Protein AF-A0A7S2LX84-F1 (afdb_monomer_lite)

pLDDT: mean 87.15, std 11.4, range [48.31, 97.56]

Foldseek 3Di:
DDEEELLPQDLPHPLVAQEDAADCRYHLHAQPEDLDLVVVVVSVVSVVVVCVSPVNYDDPNRKYFHDCNRPQDDAFPDPVPQQRGWQGMKDWDDQQPWIWIWGATPVRQTADTDTPDDQDDPPDPRNVSNVVRVVVVVVSHLNYPDRTTDGPVVSVVSVVVVVVVVVPDDDD

Secondary structure (DSSP, 8-state):
---EEGGG--TTTTTT--B----TTEET-TT-EES-GGGHHHHHHHHHHHHHH-TT-B-TT-EEEE-TT-TT----S-SSSGGGS---EEEEEEETTEEEEEEE-TT--BBPPEESSPPPPTTSTTHHHHHHHHHHHHHH-SBTT-SSPPPHHHHHHHHHHHHTTTTT----

Sequence (172 aa):
AVIGDVRDVGERDFVTLETLTLPSGVYGGCHYEFERISDAPDVISALYSLKKQRPSLLMKYWRAKLSEDSPDWYEGMDIYDQRSSAPIFIAFVQAGSRIGYRWETERGAPCEAIWLDPEPGQESSDYEQYIEELRTIEQQTFYRGFLQPPTEDEYYLVWETVDGCEDDYYPD

Organism: NCBI:txid267567

Radius of gyration: 18.12 Å; chains: 1; bounding box: 63×46×38 Å

Structure (mmCIF, N/CA/C/O backbone):
data_AF-A0A7S2LX84-F1
#
_entry.id   AF-A0A7S2LX84-F1
#
loop_
_atom_site.group_PDB
_atom_site.id
_atom_site.type_symbol
_atom_site.label_atom_id
_atom_site.label_alt_id
_atom_site.label_comp_id
_atom_site.label_asym_id
_atom_site.label_entity_id
_atom_site.label_seq_id
_atom_site.pdbx_PDB_ins_code
_atom_site.Cartn_x
_atom_site.Cartn_y
_atom_site.Cartn_z
_atom_site.occupancy
_atom_site.B_iso_or_equiv
_atom_site.auth_seq_id
_atom_site.auth_comp_id
_atom_site.auth_asym_id
_atom_site.auth_atom_id
_atom_site.pdbx_PDB_model_num
ATOM 1 N N . ALA A 1 1 ? -3.889 -27.557 -1.504 1.00 70.38 1 ALA A N 1
ATOM 2 C CA . ALA A 1 1 ? -3.636 -26.104 -1.500 1.00 70.38 1 ALA A CA 1
ATOM 3 C C . ALA A 1 1 ? -4.879 -25.407 -0.965 1.00 70.38 1 ALA A C 1
ATOM 5 O O . ALA A 1 1 ? -5.969 -25.905 -1.223 1.00 70.38 1 ALA A O 1
ATOM 6 N N . VAL A 1 2 ? -4.722 -24.331 -0.193 1.00 75.56 2 VAL A N 1
ATOM 7 C CA . VAL A 1 2 ? -5.848 -23.465 0.192 1.00 75.56 2 VAL A CA 1
ATOM 8 C C . VAL A 1 2 ? -6.060 -22.479 -0.952 1.00 75.56 2 VAL A C 1
ATOM 10 O O . VAL A 1 2 ? -5.098 -21.840 -1.369 1.00 75.56 2 VAL A O 1
ATOM 13 N N . ILE A 1 3 ? -7.285 -22.414 -1.467 1.00 84.81 3 ILE A N 1
ATOM 14 C CA . ILE A 1 3 ? -7.705 -21.543 -2.571 1.00 84.81 3 ILE A CA 1
ATOM 15 C C . ILE A 1 3 ? -8.957 -20.773 -2.147 1.00 84.81 3 ILE A C 1
ATOM 17 O O . ILE A 1 3 ? -9.695 -21.242 -1.278 1.00 84.81 3 ILE A O 1
ATOM 21 N N . GLY A 1 4 ? -9.198 -19.614 -2.750 1.00 87.62 4 GLY A N 1
ATOM 22 C CA . GLY A 1 4 ? -10.369 -18.780 -2.476 1.00 87.62 4 GLY A CA 1
ATOM 23 C C . GLY A 1 4 ? -10.163 -17.346 -2.949 1.00 87.62 4 GLY A C 1
ATOM 24 O O . GLY A 1 4 ? -9.111 -17.035 -3.505 1.00 87.62 4 GLY A O 1
ATOM 25 N N . ASP A 1 5 ? -11.143 -16.485 -2.694 1.00 90.69 5 ASP A N 1
ATOM 26 C CA . ASP A 1 5 ? -11.105 -15.064 -3.034 1.00 90.69 5 ASP A CA 1
ATOM 27 C C . ASP A 1 5 ? -11.516 -14.220 -1.827 1.00 90.69 5 ASP A C 1
ATOM 29 O O . ASP A 1 5 ? -12.545 -14.466 -1.198 1.00 90.69 5 ASP A O 1
ATOM 33 N N . VAL A 1 6 ? -10.696 -13.230 -1.470 1.00 88.75 6 VAL A N 1
ATOM 34 C CA . VAL A 1 6 ? -10.988 -12.348 -0.337 1.00 88.75 6 VAL A CA 1
ATOM 35 C C . VAL A 1 6 ? -12.231 -11.481 -0.559 1.00 88.75 6 VAL A C 1
ATOM 37 O O . VAL A 1 6 ? -12.864 -11.058 0.407 1.00 88.75 6 VAL A O 1
ATOM 40 N N . ARG A 1 7 ? -12.615 -11.253 -1.819 1.00 88.25 7 ARG A N 1
ATOM 41 C CA . ARG A 1 7 ? -13.826 -10.517 -2.204 1.00 88.25 7 ARG A CA 1
ATOM 42 C C . ARG A 1 7 ? -15.108 -11.277 -1.868 1.00 88.25 7 ARG A C 1
ATOM 44 O O . ARG A 1 7 ? -16.149 -10.648 -1.710 1.00 88.25 7 ARG A O 1
ATOM 51 N N . ASP A 1 8 ? -15.023 -12.597 -1.707 1.00 90.31 8 ASP A N 1
ATOM 52 C CA . ASP A 1 8 ? -16.166 -13.444 -1.355 1.00 90.31 8 ASP A CA 1
ATOM 53 C C . ASP A 1 8 ? -16.467 -13.443 0.153 1.00 90.31 8 ASP A C 1
ATOM 55 O O . ASP A 1 8 ? -17.482 -13.994 0.581 1.00 90.31 8 ASP A O 1
ATOM 59 N N . VAL A 1 9 ? -15.604 -12.839 0.980 1.00 85.62 9 VAL A N 1
ATOM 60 C CA . VAL A 1 9 ? -15.823 -12.762 2.429 1.00 85.62 9 VAL A CA 1
ATOM 61 C C . VAL A 1 9 ? -16.893 -11.714 2.728 1.00 85.62 9 VAL A C 1
ATOM 63 O O . VAL A 1 9 ? -16.673 -10.507 2.605 1.00 85.62 9 VAL A O 1
ATOM 66 N N . GLY A 1 10 ? -18.061 -12.180 3.161 1.00 83.44 10 GLY A N 1
ATOM 67 C CA . GLY A 1 10 ? -19.193 -11.336 3.495 1.00 83.44 10 GLY A CA 1
ATOM 68 C C . GLY A 1 10 ? -19.071 -10.648 4.855 1.00 83.44 10 GLY A C 1
ATOM 69 O O . GLY A 1 10 ? -18.268 -10.989 5.725 1.00 83.44 10 GLY A O 1
ATOM 70 N N . GLU A 1 11 ? -19.965 -9.687 5.085 1.00 81.81 11 GLU A N 1
ATOM 71 C CA . GLU A 1 11 ? -20.037 -8.917 6.335 1.00 81.81 11 GLU A CA 1
ATOM 72 C C . GLU A 1 11 ? -20.283 -9.799 7.573 1.00 81.81 11 GLU A C 1
ATOM 74 O O . GLU A 1 11 ? -19.798 -9.510 8.665 1.00 81.81 11 GLU A O 1
ATOM 79 N N . ARG A 1 12 ? -21.025 -10.900 7.405 1.00 85.62 12 ARG A N 1
ATOM 80 C CA . ARG A 1 12 ? -21.386 -11.821 8.495 1.00 85.62 12 ARG A CA 1
ATOM 81 C C . ARG A 1 12 ? -20.422 -12.990 8.657 1.00 85.62 12 ARG A C 1
ATOM 83 O O . ARG A 1 12 ? -20.578 -13.771 9.596 1.00 85.62 12 ARG A O 1
ATOM 90 N N . ASP A 1 13 ? -19.441 -13.111 7.775 1.00 84.88 13 ASP A N 1
ATOM 91 C CA . ASP A 1 13 ? -18.464 -14.185 7.852 1.00 84.88 13 ASP A CA 1
ATOM 92 C C . ASP A 1 13 ? -17.386 -13.824 8.871 1.00 84.88 13 ASP A C 1
ATOM 94 O O . ASP A 1 13 ? -16.953 -12.678 8.961 1.00 84.88 13 ASP A O 1
ATOM 98 N N . PHE A 1 14 ? -16.956 -14.792 9.681 1.00 84.75 14 PHE A N 1
ATOM 99 C CA . PHE A 1 14 ? -15.843 -14.620 10.625 1.00 84.75 14 PHE A CA 1
ATOM 100 C C . PHE A 1 14 ? -15.947 -13.340 11.494 1.00 84.75 14 PHE A C 1
ATOM 102 O O . PHE A 1 14 ? -15.006 -12.555 11.604 1.00 84.75 14 PHE A O 1
ATOM 109 N N . VAL A 1 15 ? -17.106 -13.090 12.114 1.00 81.81 15 VAL A N 1
ATOM 110 C CA . VAL A 1 15 ? -17.363 -11.865 12.908 1.00 81.81 15 VAL A CA 1
ATOM 111 C C . VAL A 1 15 ? -16.414 -11.668 14.097 1.00 81.81 15 VAL A C 1
ATOM 113 O O . VAL A 1 15 ? -16.196 -10.540 14.522 1.00 81.81 15 VAL A O 1
ATOM 116 N N . THR A 1 16 ? -15.824 -12.744 14.620 1.00 86.62 16 THR A N 1
ATOM 117 C CA . THR A 1 16 ? -14.844 -12.706 15.721 1.00 86.62 16 THR A CA 1
ATOM 118 C C . THR A 1 16 ? -13.396 -12.787 15.230 1.00 86.62 16 THR A C 1
ATOM 120 O O . THR A 1 16 ? -12.511 -13.158 15.996 1.00 86.62 16 THR A O 1
ATOM 123 N N . LEU A 1 17 ? -13.142 -12.545 13.941 1.00 88.06 17 LEU A N 1
ATOM 124 C CA . LEU A 1 17 ? -11.800 -12.635 13.375 1.00 88.06 17 LEU A CA 1
ATOM 125 C C . LEU A 1 17 ? -10.928 -11.481 13.875 1.00 88.06 17 LEU A C 1
ATOM 127 O O . LEU A 1 17 ? -11.187 -10.319 13.573 1.00 88.06 17 LEU A O 1
ATOM 131 N N . GLU A 1 18 ? -9.868 -11.817 14.603 1.00 88.81 18 GLU A N 1
ATOM 132 C CA . GLU A 1 18 ? -8.908 -10.843 15.142 1.00 88.81 18 GLU A CA 1
ATOM 133 C C . GLU A 1 18 ? -7.623 -10.760 14.315 1.00 88.81 18 GLU A C 1
ATOM 135 O O . GLU A 1 18 ? -6.909 -9.764 14.351 1.00 88.81 18 GLU A O 1
ATOM 140 N N . THR A 1 19 ? -7.282 -11.810 13.572 1.00 88.19 19 THR A N 1
ATOM 141 C CA . THR A 1 19 ? -6.067 -11.862 12.752 1.00 88.19 19 THR A CA 1
ATOM 142 C C . THR A 1 19 ? -6.362 -12.581 11.450 1.00 88.19 19 THR A C 1
ATOM 144 O O . THR A 1 19 ? -6.987 -13.640 11.456 1.00 88.19 19 THR A O 1
ATOM 147 N N . LEU A 1 20 ? -5.886 -12.017 10.340 1.00 86.56 20 LEU A N 1
ATOM 148 C CA . LEU A 1 20 ? -6.019 -12.611 9.016 1.00 86.56 20 LEU A CA 1
ATOM 149 C C . LEU A 1 20 ? -4.647 -12.737 8.357 1.00 86.56 20 LEU A C 1
ATOM 151 O O . LEU A 1 20 ? -3.951 -11.747 8.133 1.00 86.56 20 LEU A O 1
ATOM 155 N N . THR A 1 21 ? -4.279 -13.972 8.029 1.00 86.62 21 THR A N 1
ATOM 156 C CA . THR A 1 21 ? -3.094 -14.301 7.235 1.00 86.62 21 THR A CA 1
ATOM 157 C C . THR A 1 21 ? -3.526 -15.265 6.145 1.00 86.62 21 THR A C 1
ATOM 159 O O . THR A 1 21 ? -3.813 -16.431 6.406 1.00 86.62 21 THR A O 1
ATOM 162 N N . LEU A 1 22 ? -3.626 -14.750 4.926 1.00 85.00 22 LEU A N 1
ATOM 163 C CA . LEU A 1 22 ? -4.028 -15.517 3.755 1.00 85.00 22 LEU A CA 1
ATOM 164 C C . LEU A 1 22 ? -2.773 -15.941 2.979 1.00 85.00 22 LEU A C 1
ATOM 166 O O . LEU A 1 22 ? -1.893 -15.102 2.787 1.00 85.00 22 LEU A O 1
ATOM 170 N N . PRO A 1 23 ? -2.655 -17.208 2.546 1.00 85.25 23 PRO A N 1
ATOM 171 C CA . PRO A 1 23 ? -1.543 -17.644 1.705 1.00 85.25 23 PRO A CA 1
ATOM 172 C C . PRO A 1 23 ? -1.677 -17.087 0.278 1.00 85.25 23 PRO A C 1
ATOM 174 O O . PRO A 1 23 ? -2.776 -16.727 -0.139 1.00 85.25 23 PRO A O 1
ATOM 177 N N . SER A 1 24 ? -0.590 -17.101 -0.497 1.00 83.69 24 SER A N 1
ATOM 178 C CA . SER A 1 24 ? -0.553 -16.586 -1.879 1.00 83.69 24 SER A CA 1
ATOM 179 C C . SER A 1 24 ? -1.505 -17.296 -2.849 1.00 83.69 24 SER A C 1
ATOM 181 O O . SER A 1 24 ? -1.908 -16.717 -3.849 1.00 83.69 24 SER A O 1
ATOM 183 N N . GLY A 1 25 ? -1.917 -18.533 -2.542 1.00 82.31 25 GLY A N 1
ATOM 184 C CA . GLY A 1 25 ? -2.915 -19.278 -3.324 1.00 82.31 25 GLY A CA 1
ATOM 185 C C . GLY A 1 25 ? -4.357 -18.767 -3.190 1.00 82.31 25 GLY A C 1
ATOM 186 O O . GLY A 1 25 ? -5.245 -19.278 -3.870 1.00 82.31 25 GLY A O 1
ATOM 187 N N . VAL A 1 26 ? -4.607 -17.796 -2.307 1.00 87.38 26 VAL A N 1
ATOM 188 C CA . VAL A 1 26 ? -5.892 -17.099 -2.173 1.00 87.38 26 VAL A CA 1
ATOM 189 C C . VAL A 1 26 ? -5.802 -15.773 -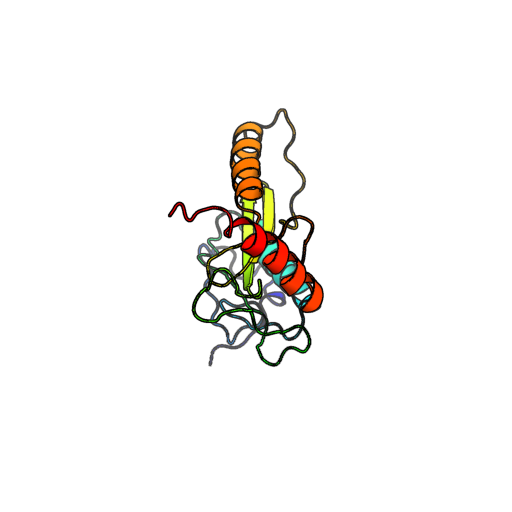2.924 1.00 87.38 26 VAL A C 1
ATOM 191 O O . VAL A 1 26 ? -4.851 -15.019 -2.725 1.00 87.38 26 VAL A O 1
ATOM 194 N N . TYR A 1 27 ? -6.799 -15.464 -3.752 1.00 87.38 27 TYR A N 1
ATOM 195 C CA . TYR A 1 27 ? -6.893 -14.182 -4.444 1.00 87.38 27 TYR A CA 1
ATOM 196 C C . TYR A 1 27 ? -7.004 -13.044 -3.418 1.00 87.38 27 TYR A C 1
ATOM 198 O O . TYR A 1 27 ? -7.911 -13.033 -2.580 1.00 87.38 27 TYR A O 1
ATOM 206 N N . GLY A 1 28 ? -6.030 -12.129 -3.442 1.00 85.31 28 GLY A N 1
ATOM 207 C CA . GLY A 1 28 ? -5.850 -11.080 -2.430 1.00 85.31 28 GLY A CA 1
ATOM 208 C C . GLY A 1 28 ? -5.129 -11.515 -1.148 1.00 85.31 28 GLY A C 1
ATOM 209 O O . GLY A 1 28 ? -5.104 -10.774 -0.162 1.00 85.31 28 GLY A O 1
ATOM 210 N N . GLY A 1 29 ? -4.535 -12.708 -1.139 1.00 87.81 29 GLY A N 1
ATOM 211 C CA . GLY A 1 29 ? -3.700 -13.194 -0.051 1.00 87.81 29 GLY A CA 1
ATOM 212 C C . GLY A 1 29 ? -2.352 -12.481 0.076 1.00 87.81 29 GLY A C 1
ATOM 213 O O . GLY A 1 29 ? -1.991 -11.619 -0.723 1.00 87.81 29 GLY A O 1
ATOM 214 N N . CYS A 1 30 ? -1.589 -12.837 1.109 1.00 86.31 30 CYS A N 1
ATOM 215 C CA . CYS A 1 30 ? -0.221 -12.356 1.260 1.00 86.31 30 CYS A CA 1
ATOM 216 C C . CYS A 1 30 ? 0.661 -12.968 0.165 1.00 86.31 30 CYS A C 1
ATOM 218 O O . CYS A 1 30 ? 0.586 -14.170 -0.094 1.00 86.31 30 CYS A O 1
ATOM 220 N N . HIS A 1 31 ? 1.485 -12.135 -0.464 1.00 86.31 31 HIS A N 1
ATOM 221 C CA . HIS A 1 31 ? 2.256 -12.439 -1.666 1.00 86.31 31 HIS A CA 1
ATOM 222 C C . HIS A 1 31 ? 1.396 -12.893 -2.851 1.00 86.31 31 HIS A C 1
ATOM 224 O O . HIS A 1 31 ? 1.876 -13.637 -3.701 1.00 86.31 31 HIS A O 1
ATOM 230 N N . TYR A 1 32 ? 0.129 -12.466 -2.905 1.00 89.38 32 TYR A N 1
ATOM 231 C CA . TYR A 1 32 ? -0.660 -12.585 -4.125 1.00 89.38 32 TYR A CA 1
ATOM 232 C C . TYR A 1 32 ? 0.031 -11.821 -5.263 1.00 89.38 32 TYR A C 1
ATOM 234 O O . TYR A 1 32 ? 0.592 -10.745 -5.033 1.00 89.38 32 TYR A O 1
ATOM 242 N N . GLU A 1 33 ? -0.001 -12.397 -6.462 1.00 93.19 33 GLU A N 1
ATOM 243 C CA . GLU A 1 33 ? 0.634 -11.848 -7.657 1.00 93.19 33 GLU A CA 1
ATOM 244 C C . GLU A 1 33 ? -0.438 -11.247 -8.572 1.00 93.19 33 GLU A C 1
ATOM 246 O O . GLU A 1 33 ? -1.361 -11.936 -9.007 1.00 93.19 33 GLU A O 1
ATOM 251 N N . PHE A 1 34 ? -0.356 -9.942 -8.820 1.00 92.12 34 PHE A N 1
ATOM 252 C CA . PHE A 1 34 ? -1.246 -9.246 -9.743 1.00 92.12 34 PHE A CA 1
ATOM 253 C C . PHE A 1 34 ? -0.764 -9.411 -11.179 1.00 92.12 34 PHE A C 1
ATOM 255 O O . PHE A 1 34 ? 0.407 -9.189 -11.469 1.00 92.12 34 PHE A O 1
ATOM 262 N N . GLU A 1 35 ? -1.681 -9.716 -12.091 1.00 94.38 35 GLU A N 1
ATOM 263 C CA . GLU A 1 35 ? -1.386 -9.746 -13.527 1.00 94.38 35 GLU A CA 1
ATOM 264 C C . GLU A 1 35 ? -1.271 -8.335 -14.109 1.00 94.38 35 GLU A C 1
ATOM 266 O O . GLU A 1 35 ? -0.571 -8.127 -15.098 1.00 94.38 35 GLU A O 1
ATOM 271 N N . ARG A 1 36 ? -1.957 -7.355 -13.509 1.00 95.19 36 ARG A N 1
ATOM 272 C CA . ARG A 1 36 ? -1.922 -5.942 -13.899 1.00 95.19 36 ARG A CA 1
ATOM 273 C C . ARG A 1 36 ? -1.924 -5.023 -12.688 1.00 95.19 36 ARG A C 1
ATOM 275 O O . ARG A 1 36 ? -2.585 -5.303 -11.687 1.00 95.19 36 ARG A O 1
ATOM 282 N N . ILE A 1 37 ? -1.307 -3.854 -12.828 1.00 93.94 37 ILE A N 1
ATOM 283 C CA . ILE A 1 37 ? -1.401 -2.762 -11.842 1.00 93.94 37 ILE A CA 1
ATOM 284 C C . ILE A 1 37 ? -2.870 -2.358 -11.628 1.00 93.94 37 ILE A C 1
ATOM 286 O O . ILE A 1 37 ? -3.288 -2.080 -10.502 1.00 93.94 37 ILE A O 1
ATOM 290 N N . SER A 1 38 ? -3.678 -2.389 -12.694 1.00 94.31 38 SER A N 1
ATOM 291 C CA . SER A 1 38 ? -5.102 -2.030 -12.662 1.00 94.31 38 SER A CA 1
ATOM 292 C C . SER A 1 38 ? -5.979 -2.965 -11.829 1.00 94.31 38 SER A C 1
ATOM 294 O O . SER A 1 38 ? -7.097 -2.582 -11.495 1.00 94.31 38 SER A O 1
ATOM 296 N N . ASP A 1 39 ? -5.501 -4.163 -11.488 1.00 92.69 39 ASP A N 1
ATOM 297 C CA . ASP A 1 39 ? -6.274 -5.145 -10.715 1.00 92.69 39 ASP A CA 1
ATOM 298 C C . ASP A 1 39 ? -6.162 -4.905 -9.200 1.00 92.69 39 ASP A C 1
ATOM 300 O O . ASP A 1 39 ? -6.971 -5.395 -8.407 1.00 92.69 39 ASP A O 1
ATOM 304 N N . ALA A 1 40 ? -5.156 -4.137 -8.774 1.00 92.88 40 ALA A N 1
ATOM 305 C CA . ALA A 1 40 ? -4.867 -3.899 -7.368 1.00 92.88 40 ALA A CA 1
ATOM 306 C C . ALA A 1 40 ? -5.984 -3.163 -6.593 1.00 92.88 40 ALA A C 1
ATOM 308 O O . ALA A 1 40 ? -6.283 -3.583 -5.468 1.00 92.88 40 ALA A O 1
ATOM 309 N N . PRO A 1 41 ? -6.642 -2.115 -7.140 1.00 93.69 41 PRO A N 1
ATOM 310 C CA . PRO A 1 41 ? -7.681 -1.374 -6.424 1.00 93.69 41 PRO A CA 1
ATOM 311 C C . PRO A 1 41 ? -8.846 -2.239 -5.933 1.00 93.69 41 PRO A C 1
ATOM 313 O O . PRO A 1 41 ? -9.349 -2.004 -4.834 1.00 93.69 41 PRO A O 1
ATOM 316 N N . ASP A 1 42 ? -9.250 -3.257 -6.695 1.00 91.88 42 ASP A N 1
ATOM 317 C CA . ASP A 1 42 ? -10.364 -4.143 -6.338 1.00 91.88 42 ASP A CA 1
ATOM 318 C C . ASP A 1 42 ? -10.019 -5.027 -5.132 1.00 91.88 42 ASP A C 1
ATOM 320 O O . ASP A 1 42 ? -10.797 -5.137 -4.179 1.00 91.88 42 ASP A O 1
ATOM 324 N N . VAL A 1 43 ? -8.820 -5.619 -5.136 1.00 92.44 43 VAL A N 1
ATOM 325 C CA . VAL A 1 43 ? -8.316 -6.435 -4.021 1.00 92.44 43 VAL A CA 1
ATOM 326 C C . VAL A 1 43 ? -8.143 -5.590 -2.765 1.00 92.44 43 VAL A C 1
ATOM 328 O O . VAL A 1 43 ? -8.604 -5.975 -1.687 1.00 92.44 43 VAL A O 1
ATOM 331 N N . ILE A 1 44 ? -7.516 -4.419 -2.896 1.00 93.75 44 ILE A N 1
ATOM 332 C CA . ILE A 1 44 ? -7.320 -3.500 -1.775 1.00 93.75 44 ILE A CA 1
ATOM 333 C C . ILE A 1 44 ? -8.660 -3.070 -1.191 1.00 93.75 44 ILE A C 1
ATOM 335 O O . ILE A 1 44 ? -8.820 -3.073 0.028 1.00 93.75 44 ILE A O 1
ATOM 339 N N . SER A 1 45 ? -9.631 -2.743 -2.041 1.00 92.44 45 SER A N 1
ATOM 340 C CA . SER A 1 45 ? -10.958 -2.303 -1.611 1.00 92.44 45 SER A CA 1
ATOM 341 C C . SER A 1 45 ? -11.694 -3.388 -0.820 1.00 92.44 45 SER A C 1
ATOM 343 O O . SER A 1 45 ? -12.337 -3.084 0.190 1.00 92.44 45 SER A O 1
ATOM 345 N N . ALA A 1 46 ? -11.560 -4.659 -1.209 1.00 92.00 46 ALA A N 1
ATOM 346 C CA . ALA A 1 46 ? -12.123 -5.783 -0.461 1.00 92.00 46 ALA A CA 1
ATOM 347 C C . ALA A 1 46 ? -11.445 -5.979 0.904 1.00 92.00 46 ALA A C 1
ATOM 349 O O . ALA A 1 46 ? -12.119 -6.046 1.933 1.00 92.00 46 ALA A O 1
ATOM 350 N N . LEU A 1 47 ? -10.110 -5.985 0.941 1.00 91.69 47 LEU A N 1
ATOM 351 C CA . LEU A 1 47 ? -9.334 -6.101 2.182 1.00 91.69 47 LEU A CA 1
ATOM 352 C C . LEU A 1 47 ? -9.607 -4.932 3.139 1.00 91.69 47 LEU A C 1
ATOM 354 O O . LEU A 1 47 ? -9.795 -5.124 4.341 1.00 91.69 47 LEU A O 1
ATOM 358 N N . TYR A 1 48 ? -9.683 -3.719 2.599 1.00 92.38 48 TYR A N 1
ATOM 359 C CA . TYR A 1 48 ? -10.038 -2.520 3.342 1.00 92.38 48 TYR A CA 1
ATOM 360 C C . TYR A 1 48 ? -11.455 -2.603 3.910 1.00 92.38 48 TYR A C 1
ATOM 362 O O . TYR A 1 48 ? -11.656 -2.294 5.083 1.00 92.38 48 TYR A O 1
ATOM 370 N N . SER A 1 49 ? -12.424 -3.085 3.128 1.00 91.06 49 SER A N 1
ATOM 371 C CA . SER A 1 49 ? -13.796 -3.299 3.602 1.00 91.06 49 SER A CA 1
ATOM 372 C C . SER A 1 49 ? -13.835 -4.280 4.775 1.00 91.06 49 SER A C 1
ATOM 374 O O . SER A 1 49 ? -14.501 -4.014 5.778 1.00 91.06 49 SER A O 1
ATOM 376 N N . LEU A 1 50 ? -13.056 -5.365 4.713 1.00 89.44 50 LEU A N 1
ATOM 377 C CA . LEU A 1 50 ? -12.923 -6.311 5.825 1.00 89.44 50 LEU A CA 1
ATOM 378 C C . LEU A 1 50 ? -12.337 -5.655 7.076 1.00 89.44 50 LEU A C 1
ATOM 380 O O . LEU A 1 50 ? -12.859 -5.868 8.175 1.00 89.44 50 LEU A O 1
ATOM 384 N N . LYS A 1 51 ? -11.297 -4.830 6.909 1.00 88.56 51 LYS A N 1
ATOM 385 C CA . LYS A 1 51 ? -10.675 -4.071 8.001 1.00 88.56 51 LYS A CA 1
ATOM 386 C C . LYS A 1 51 ? -11.622 -3.020 8.589 1.00 88.56 51 LYS A C 1
ATOM 388 O O . LYS A 1 51 ? -11.664 -2.854 9.802 1.00 88.56 51 LYS A O 1
ATOM 393 N N . LYS A 1 52 ? -12.429 -2.343 7.768 1.00 88.12 52 LYS A N 1
ATOM 394 C CA . LYS A 1 52 ? -13.431 -1.370 8.238 1.00 88.12 52 LYS A CA 1
ATOM 395 C C . LYS A 1 52 ? -14.564 -2.020 9.016 1.00 88.12 52 LYS A C 1
ATOM 397 O O . LYS A 1 52 ? -14.965 -1.493 10.048 1.00 88.12 52 LYS A O 1
ATOM 402 N N . GLN A 1 53 ? -15.048 -3.171 8.555 1.00 87.56 53 GLN A N 1
ATOM 403 C CA . GLN A 1 53 ? -16.058 -3.949 9.275 1.00 87.56 53 GLN A CA 1
ATOM 404 C C . GLN A 1 53 ? -15.537 -4.465 10.624 1.00 87.56 53 GLN A C 1
ATOM 406 O O . GLN A 1 53 ? -16.316 -4.655 11.555 1.00 87.56 53 GLN A O 1
ATOM 411 N N . ARG A 1 54 ? -14.225 -4.703 10.735 1.00 87.62 54 ARG A N 1
ATOM 412 C CA . ARG A 1 54 ? -13.579 -5.273 11.924 1.00 87.62 54 ARG A CA 1
ATOM 413 C C . ARG A 1 54 ? -12.352 -4.434 12.295 1.00 87.62 54 ARG A C 1
ATOM 415 O O . ARG A 1 54 ? -11.235 -4.840 11.990 1.00 87.62 54 ARG A O 1
ATOM 422 N N . PRO A 1 55 ? -12.517 -3.287 12.978 1.00 84.44 55 PRO A N 1
ATOM 423 C CA . PRO A 1 55 ? -11.398 -2.388 13.278 1.00 84.44 55 PRO A CA 1
ATOM 424 C C . PRO A 1 55 ? -10.265 -3.029 14.096 1.00 84.44 55 PRO A C 1
ATOM 426 O O . PRO A 1 55 ? -9.123 -2.589 14.013 1.00 84.44 55 PRO A O 1
ATOM 429 N N . SER A 1 56 ? -10.565 -4.080 14.870 1.00 85.62 56 SER A N 1
ATOM 430 C CA . SER A 1 56 ? -9.577 -4.868 15.619 1.00 85.62 56 SER A CA 1
ATOM 431 C C . SER A 1 56 ? -8.837 -5.913 14.775 1.00 85.62 56 SER A C 1
ATOM 433 O O . SER A 1 56 ? -7.924 -6.557 15.288 1.00 85.62 56 SER A O 1
ATOM 435 N N . LEU A 1 57 ? -9.215 -6.106 13.506 1.00 88.00 57 LEU A N 1
ATOM 436 C CA . LEU A 1 57 ? -8.607 -7.088 12.617 1.00 88.00 57 LEU A CA 1
ATOM 437 C C . LEU A 1 57 ? -7.167 -6.697 12.283 1.00 88.00 57 LEU A C 1
ATOM 439 O O . LEU A 1 57 ? -6.894 -5.695 11.617 1.00 88.00 57 LEU A O 1
ATOM 443 N N . LEU A 1 58 ? -6.236 -7.553 12.686 1.00 85.94 58 LEU A N 1
ATOM 444 C CA . LEU A 1 58 ? -4.825 -7.415 12.374 1.00 85.94 58 LEU A CA 1
ATOM 445 C C . LEU A 1 58 ? -4.499 -8.141 11.067 1.00 85.94 58 LEU A C 1
ATOM 447 O O . LEU A 1 58 ? -4.446 -9.371 11.006 1.00 85.94 58 LEU A O 1
ATOM 451 N N . MET A 1 59 ? -4.219 -7.361 10.026 1.00 84.12 59 MET A N 1
ATOM 452 C CA . MET A 1 59 ? -3.708 -7.842 8.737 1.00 84.12 59 MET A CA 1
ATOM 453 C C . MET A 1 59 ? -2.189 -7.680 8.721 1.00 84.12 59 MET A C 1
ATOM 455 O O . MET A 1 59 ? -1.635 -6.803 8.057 1.00 84.12 59 MET A O 1
ATOM 459 N N . LYS A 1 60 ? -1.510 -8.461 9.566 1.00 78.81 60 LYS A N 1
ATOM 460 C CA . LYS A 1 60 ? -0.063 -8.325 9.760 1.00 78.81 60 LYS A CA 1
ATOM 461 C C . LYS A 1 60 ? 0.684 -8.682 8.481 1.00 78.81 60 LYS A C 1
ATOM 463 O O . LYS A 1 60 ? 0.475 -9.763 7.937 1.00 78.81 60 LYS A O 1
ATOM 468 N N . TYR A 1 61 ? 1.591 -7.793 8.077 1.00 81.75 61 TYR A N 1
ATOM 469 C CA . TYR A 1 61 ? 2.506 -7.996 6.950 1.00 81.75 61 TYR A CA 1
ATOM 470 C C . TYR A 1 61 ? 1.803 -8.299 5.625 1.00 81.75 61 TYR A C 1
ATOM 472 O O . TYR A 1 61 ? 2.401 -8.929 4.757 1.00 81.75 61 TYR A O 1
ATOM 480 N N . TRP A 1 62 ? 0.538 -7.887 5.467 1.00 90.44 62 TRP A N 1
ATOM 481 C CA . TRP A 1 62 ? -0.111 -8.035 4.174 1.00 90.44 62 TRP A CA 1
ATOM 482 C C . TRP A 1 62 ? 0.645 -7.192 3.150 1.00 90.44 62 TRP A C 1
ATOM 484 O O . TRP A 1 62 ? 0.796 -5.980 3.309 1.00 90.44 62 TRP A O 1
ATOM 494 N N . ARG A 1 63 ? 1.131 -7.878 2.124 1.00 91.12 63 ARG A N 1
ATOM 495 C CA . ARG A 1 63 ? 1.847 -7.323 0.990 1.00 91.12 63 ARG A CA 1
ATOM 496 C C . ARG A 1 63 ? 1.513 -8.197 -0.199 1.00 91.12 63 ARG A C 1
ATOM 498 O O . ARG A 1 63 ? 1.522 -9.419 -0.067 1.00 91.12 63 ARG A O 1
ATOM 505 N N . ALA A 1 64 ? 1.233 -7.599 -1.337 1.00 93.06 64 ALA A N 1
ATOM 506 C CA . ALA A 1 64 ? 1.087 -8.316 -2.596 1.00 93.06 64 ALA A CA 1
ATOM 507 C C . ALA A 1 64 ? 2.081 -7.733 -3.605 1.00 93.06 64 ALA A C 1
ATOM 509 O O . ALA A 1 64 ? 2.683 -6.692 -3.335 1.00 93.06 64 ALA A O 1
ATOM 510 N N . LYS A 1 65 ? 2.324 -8.425 -4.714 1.00 93.19 65 LYS A N 1
ATOM 511 C CA . LYS A 1 65 ? 3.288 -7.981 -5.725 1.00 93.19 65 LYS A CA 1
ATOM 512 C C . LYS A 1 65 ? 2.710 -8.090 -7.124 1.00 93.19 65 LYS A C 1
ATOM 514 O O . LYS A 1 65 ? 1.762 -8.832 -7.340 1.00 93.19 65 LYS A O 1
ATOM 519 N N . LEU A 1 66 ? 3.276 -7.359 -8.067 1.00 94.62 66 LEU A N 1
ATOM 520 C CA . LEU A 1 66 ? 3.045 -7.583 -9.484 1.00 94.62 66 LEU A CA 1
ATOM 521 C C . LEU A 1 66 ? 3.729 -8.895 -9.905 1.00 94.62 66 LEU A C 1
ATOM 523 O O . LEU A 1 66 ? 4.823 -9.205 -9.428 1.00 94.62 66 LEU A O 1
ATOM 527 N N . SER A 1 67 ? 3.063 -9.674 -10.752 1.00 93.50 67 SER A N 1
ATOM 528 C CA . SER A 1 67 ? 3.634 -10.867 -11.379 1.00 93.50 67 SER A CA 1
ATOM 529 C C . SER A 1 67 ? 4.817 -10.477 -12.266 1.00 93.50 67 SER A C 1
ATOM 531 O O . SER A 1 67 ? 4.769 -9.446 -12.932 1.00 93.50 67 SER A O 1
ATOM 533 N N . GLU A 1 68 ? 5.859 -11.306 -12.307 1.00 91.75 68 GLU A N 1
ATOM 534 C CA . GLU A 1 68 ? 6.972 -11.144 -13.261 1.00 91.75 68 GLU A CA 1
ATOM 535 C C . GLU A 1 68 ? 6.526 -11.409 -14.706 1.00 91.75 68 GLU A C 1
ATOM 537 O O . GLU A 1 68 ? 7.098 -10.864 -15.643 1.00 91.75 68 GLU A O 1
ATOM 542 N N . ASP A 1 69 ? 5.452 -12.183 -14.884 1.00 94.50 69 ASP A N 1
ATOM 543 C CA . ASP A 1 69 ? 4.813 -12.403 -16.185 1.00 94.50 69 ASP A CA 1
ATOM 544 C C . ASP A 1 69 ? 3.859 -11.254 -16.567 1.00 94.50 69 ASP A C 1
ATOM 546 O O . ASP A 1 69 ? 3.249 -11.272 -17.643 1.00 94.50 69 ASP A O 1
ATOM 550 N N . SER A 1 70 ? 3.704 -10.250 -15.693 1.00 94.50 70 SER A N 1
ATOM 551 C CA . SER A 1 70 ? 2.841 -9.114 -15.973 1.00 94.50 70 SER A CA 1
ATOM 552 C C . SER A 1 70 ? 3.412 -8.295 -17.133 1.00 94.50 70 SER A C 1
ATOM 554 O O . SER A 1 70 ? 4.577 -7.921 -17.134 1.00 94.50 70 SER A O 1
ATOM 556 N N . PRO A 1 71 ? 2.586 -7.899 -18.100 1.00 94.00 71 PRO A N 1
ATOM 557 C CA . PRO A 1 71 ? 2.970 -6.918 -19.118 1.00 94.00 71 PRO A CA 1
ATOM 558 C C . PRO A 1 71 ? 3.205 -5.502 -18.570 1.00 94.00 71 PRO A C 1
ATOM 560 O O . PRO A 1 71 ? 3.656 -4.648 -19.327 1.00 94.00 71 PRO A O 1
ATOM 563 N N . ASP A 1 72 ? 2.867 -5.240 -17.305 1.00 94.12 72 ASP A N 1
ATOM 564 C CA . ASP A 1 72 ? 3.203 -3.990 -16.623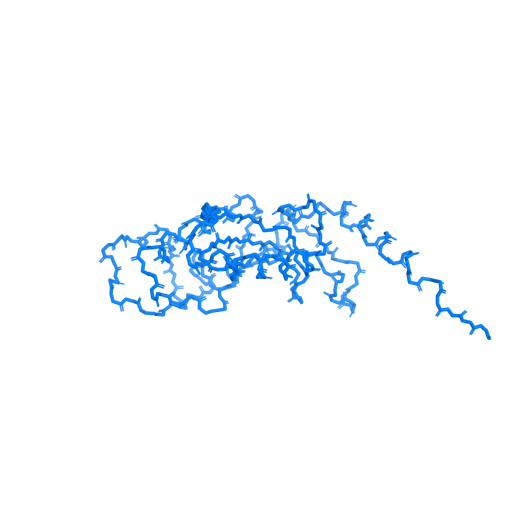 1.00 94.12 72 ASP A CA 1
ATOM 565 C C . ASP A 1 72 ? 4.533 -4.122 -15.837 1.00 94.12 72 ASP A C 1
ATOM 567 O O . ASP A 1 72 ? 4.978 -3.162 -15.208 1.00 94.12 72 ASP A O 1
ATOM 571 N N . TRP A 1 73 ? 5.151 -5.313 -15.833 1.00 92.81 73 TRP A N 1
ATOM 572 C CA . TRP A 1 73 ? 6.424 -5.586 -15.168 1.00 92.81 73 TRP A CA 1
ATOM 573 C C . TRP A 1 73 ? 7.606 -5.128 -16.021 1.00 92.81 73 TRP A C 1
ATOM 575 O O . TRP A 1 73 ? 7.598 -5.255 -17.245 1.00 92.81 73 TRP A O 1
ATOM 585 N N . TYR A 1 74 ? 8.642 -4.634 -15.352 1.00 90.44 74 TYR A N 1
ATOM 586 C CA . TYR A 1 74 ? 9.921 -4.276 -15.952 1.00 90.44 74 TYR A CA 1
ATOM 587 C C . TYR A 1 74 ? 11.050 -4.486 -14.937 1.00 90.44 74 TYR A C 1
ATOM 589 O O . TYR A 1 74 ? 10.836 -4.453 -13.718 1.00 90.44 74 TYR A O 1
ATOM 597 N N . GLU A 1 75 ? 12.256 -4.727 -15.447 1.00 83.31 75 GLU A N 1
ATOM 598 C CA . GLU A 1 75 ? 13.435 -4.984 -14.623 1.00 83.31 75 GLU A CA 1
ATOM 599 C C . GLU A 1 75 ? 14.036 -3.660 -14.116 1.00 83.31 75 GLU A C 1
ATOM 601 O O . GLU A 1 75 ? 14.141 -2.676 -14.846 1.00 83.31 75 GLU A O 1
ATOM 606 N N . GLY A 1 76 ? 14.418 -3.618 -12.835 1.00 78.00 76 GLY A N 1
ATOM 607 C CA . GLY A 1 76 ? 15.104 -2.460 -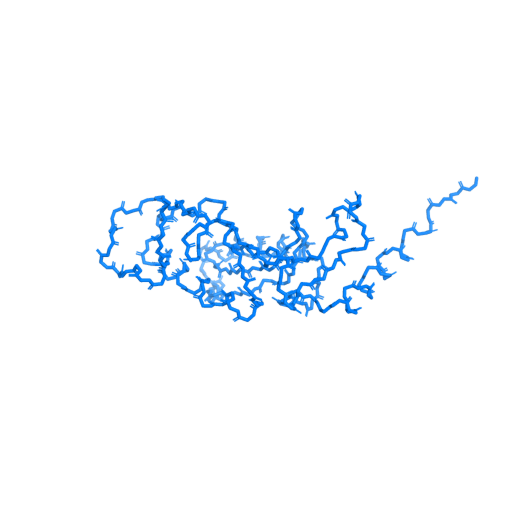12.248 1.00 78.00 76 GLY A CA 1
ATOM 608 C C . GLY A 1 76 ? 16.534 -2.285 -12.779 1.00 78.00 76 GLY A C 1
ATOM 609 O O . GLY A 1 76 ? 17.088 -3.181 -13.409 1.00 78.00 76 GLY A O 1
ATOM 610 N N . MET A 1 77 ? 17.156 -1.132 -12.502 1.00 68.44 77 MET A N 1
ATOM 611 C CA . MET A 1 77 ? 18.486 -0.792 -13.048 1.00 68.44 77 MET A CA 1
ATOM 612 C C . MET A 1 77 ? 19.631 -1.640 -12.497 1.00 68.44 77 MET A C 1
ATOM 614 O O . MET A 1 77 ? 20.605 -1.876 -13.208 1.00 68.44 77 MET A O 1
ATOM 618 N N . ASP A 1 78 ? 19.533 -2.085 -11.245 1.00 64.25 78 ASP A N 1
ATOM 619 C CA . ASP A 1 78 ? 20.575 -2.896 -10.630 1.00 64.25 78 ASP A CA 1
ATOM 620 C C . ASP A 1 78 ? 19.975 -3.867 -9.607 1.00 64.25 78 ASP A C 1
ATOM 622 O O . ASP A 1 78 ? 19.337 -3.475 -8.632 1.00 64.25 78 ASP A O 1
ATOM 626 N N . ILE A 1 79 ? 20.204 -5.165 -9.807 1.00 54.28 79 ILE A N 1
ATOM 627 C CA . ILE A 1 79 ? 19.833 -6.205 -8.839 1.00 54.28 79 ILE A CA 1
ATOM 628 C C . ILE A 1 79 ? 20.702 -6.153 -7.567 1.00 54.28 79 ILE A C 1
ATOM 630 O O . ILE A 1 79 ? 20.341 -6.747 -6.544 1.00 54.28 79 ILE A O 1
ATOM 634 N N . TYR A 1 80 ? 21.849 -5.465 -7.617 1.00 58.66 80 TYR A N 1
ATOM 635 C CA . TYR A 1 80 ? 22.762 -5.284 -6.491 1.00 58.66 80 TYR A CA 1
ATOM 636 C C . TYR A 1 80 ? 22.415 -4.046 -5.653 1.00 58.66 80 TYR A C 1
ATOM 638 O O . TYR A 1 80 ? 22.475 -4.141 -4.420 1.00 58.66 80 TYR A O 1
ATOM 646 N N . ASP A 1 81 ? 21.959 -2.945 -6.265 1.00 65.50 81 ASP A N 1
ATOM 647 C CA . ASP A 1 81 ? 21.276 -1.863 -5.550 1.00 65.50 81 ASP A CA 1
ATOM 648 C C . ASP A 1 81 ? 19.758 -2.069 -5.546 1.00 65.50 81 ASP A C 1
ATOM 650 O O . ASP A 1 81 ? 18.993 -1.523 -6.330 1.00 65.50 81 ASP A O 1
ATOM 654 N N . GLN A 1 82 ? 19.294 -2.834 -4.562 1.00 57.50 82 GLN A N 1
ATOM 655 C CA . GLN A 1 82 ? 17.871 -3.103 -4.342 1.00 57.50 82 GLN A CA 1
ATOM 656 C C . GLN A 1 82 ? 17.025 -1.842 -4.055 1.00 57.50 82 GLN A C 1
ATOM 658 O O . GLN A 1 82 ? 15.797 -1.958 -3.967 1.00 57.50 82 GLN A O 1
ATOM 663 N N . ARG A 1 83 ? 17.621 -0.648 -3.872 1.00 59.28 83 ARG A N 1
ATOM 664 C CA . ARG A 1 83 ? 16.856 0.611 -3.907 1.00 59.28 83 ARG A CA 1
ATOM 665 C C . ARG A 1 83 ? 16.377 0.909 -5.325 1.00 59.28 83 ARG A C 1
ATOM 667 O O . ARG A 1 83 ? 15.219 1.288 -5.468 1.00 59.28 83 ARG A O 1
ATOM 674 N N . SER A 1 84 ? 17.194 0.608 -6.329 1.00 67.62 84 SER A N 1
ATOM 675 C CA . SER A 1 84 ? 16.921 0.652 -7.769 1.00 67.62 84 SER A CA 1
ATOM 676 C C . SER A 1 84 ? 16.099 -0.547 -8.257 1.00 67.62 84 SER A C 1
ATOM 678 O O . SER A 1 84 ? 16.272 -1.032 -9.376 1.00 67.62 84 SER A O 1
ATOM 680 N N . SER A 1 85 ? 15.192 -1.053 -7.418 1.00 81.69 85 SER A N 1
ATOM 681 C CA . SER A 1 85 ? 14.148 -1.965 -7.879 1.00 81.69 85 SER A CA 1
ATOM 682 C C . SER A 1 85 ? 12.886 -1.176 -8.213 1.00 81.69 85 SER A C 1
ATOM 684 O O . SER A 1 85 ? 12.596 -0.142 -7.605 1.00 81.69 85 SER A O 1
ATOM 686 N N . ALA A 1 86 ? 12.126 -1.658 -9.194 1.00 88.31 86 ALA A N 1
ATOM 687 C CA . ALA A 1 86 ? 10.823 -1.101 -9.523 1.00 88.31 86 ALA A CA 1
ATOM 688 C C . ALA A 1 86 ? 9.851 -1.267 -8.333 1.00 88.31 86 ALA A C 1
ATOM 690 O O . ALA A 1 86 ? 9.915 -2.278 -7.619 1.00 88.31 86 ALA A O 1
ATOM 691 N N . PRO A 1 87 ? 8.945 -0.304 -8.076 1.00 92.56 87 PRO A N 1
ATOM 692 C CA . PRO A 1 87 ? 7.987 -0.393 -6.979 1.00 92.56 87 PRO A CA 1
ATOM 693 C C . PRO A 1 87 ? 6.839 -1.361 -7.305 1.00 92.56 87 PRO A C 1
ATOM 695 O O . PRO A 1 87 ? 5.701 -0.961 -7.505 1.00 92.56 87 PRO A O 1
ATOM 698 N N . ILE A 1 88 ? 7.141 -2.657 -7.362 1.00 93.12 88 ILE A N 1
ATOM 699 C CA . ILE A 1 88 ? 6.210 -3.717 -7.780 1.00 93.12 88 ILE A CA 1
ATOM 700 C C . ILE A 1 88 ? 5.390 -4.314 -6.634 1.00 93.12 88 ILE A C 1
ATOM 702 O O . ILE A 1 88 ? 4.543 -5.172 -6.873 1.00 93.12 88 ILE A O 1
ATOM 706 N N . PHE A 1 89 ? 5.634 -3.913 -5.386 1.00 93.62 89 PHE A N 1
ATOM 707 C CA . PHE A 1 89 ? 4.861 -4.376 -4.237 1.00 93.62 89 PHE A CA 1
ATOM 708 C C . PHE A 1 89 ? 3.788 -3.368 -3.869 1.00 93.62 89 PHE A C 1
ATOM 710 O O . PHE A 1 89 ? 3.989 -2.169 -3.996 1.00 93.62 89 PHE A O 1
ATOM 717 N N . ILE A 1 90 ? 2.676 -3.851 -3.334 1.00 95.12 90 ILE A N 1
ATOM 718 C CA . ILE A 1 90 ? 1.614 -3.025 -2.773 1.00 95.12 90 ILE A CA 1
ATOM 719 C C . ILE A 1 90 ? 1.425 -3.357 -1.297 1.00 95.12 90 ILE A C 1
ATOM 721 O O . ILE A 1 90 ? 1.418 -4.527 -0.896 1.00 95.12 90 ILE A O 1
ATOM 725 N N . ALA A 1 91 ? 1.270 -2.315 -0.487 1.00 93.75 91 ALA A N 1
ATOM 726 C CA . ALA A 1 91 ? 1.082 -2.425 0.952 1.00 93.75 91 ALA A CA 1
ATOM 727 C C . ALA A 1 91 ? 0.100 -1.366 1.468 1.00 93.75 91 ALA A C 1
ATOM 729 O O . ALA A 1 91 ? -0.064 -0.294 0.880 1.00 93.75 91 ALA A O 1
ATOM 730 N N . PHE A 1 92 ? -0.544 -1.662 2.599 1.00 93.75 92 PHE A N 1
ATOM 731 C CA . PHE A 1 92 ? -1.324 -0.666 3.332 1.00 93.75 92 PHE A CA 1
ATOM 732 C C . PHE A 1 92 ? -0.406 0.350 4.016 1.00 93.75 92 PHE A C 1
ATOM 734 O O . PHE A 1 92 ? 0.645 -0.000 4.549 1.00 93.75 92 PHE A O 1
ATOM 741 N N . VAL A 1 93 ? -0.860 1.598 4.072 1.00 94.44 93 VAL A N 1
ATOM 742 C CA . VAL A 1 93 ? -0.231 2.696 4.812 1.00 94.44 93 VAL A CA 1
ATOM 743 C C . VAL A 1 93 ? -1.278 3.366 5.702 1.00 94.44 93 VAL A C 1
ATOM 745 O O . VAL A 1 93 ? -2.474 3.334 5.405 1.00 94.44 93 VAL A O 1
ATOM 748 N N . GLN A 1 94 ? -0.855 3.929 6.829 1.00 94.31 94 GLN A N 1
ATOM 749 C CA . GLN A 1 94 ? -1.751 4.540 7.805 1.00 94.31 94 GLN A CA 1
ATOM 750 C C . GLN A 1 94 ? -1.113 5.802 8.386 1.00 94.31 94 GLN A C 1
ATOM 752 O O . GLN A 1 94 ? 0.067 5.775 8.720 1.00 94.31 94 GLN A O 1
ATOM 757 N N . ALA A 1 95 ? -1.905 6.869 8.498 1.00 95.44 95 ALA A N 1
ATOM 758 C CA . ALA A 1 95 ? -1.564 8.100 9.207 1.00 95.44 95 ALA A CA 1
ATOM 759 C C . ALA A 1 95 ? -2.711 8.456 10.167 1.00 95.44 95 ALA A C 1
ATOM 761 O O . ALA A 1 95 ? -3.817 8.786 9.733 1.00 95.44 95 ALA A O 1
ATOM 762 N N . GLY A 1 96 ? -2.486 8.347 11.473 1.00 93.25 96 GLY A N 1
ATOM 763 C CA . GLY A 1 96 ? -3.524 8.441 12.494 1.00 93.25 96 GLY A CA 1
ATOM 764 C C . GLY A 1 96 ? -4.631 7.411 12.248 1.00 93.25 96 GLY A C 1
ATOM 765 O O . GLY A 1 96 ? -4.382 6.205 12.172 1.00 93.25 96 GLY A O 1
ATOM 766 N N . SER A 1 97 ? -5.871 7.880 12.097 1.00 91.06 97 SER A N 1
ATOM 767 C CA . SER A 1 97 ? -7.026 7.043 11.740 1.00 91.06 97 SER A CA 1
ATOM 768 C C . SER A 1 97 ? -7.193 6.807 10.235 1.00 91.06 97 SER A C 1
ATOM 770 O O . SER A 1 97 ? -7.990 5.952 9.841 1.00 91.06 97 SER A O 1
ATOM 772 N N . ARG A 1 98 ? -6.455 7.539 9.391 1.00 94.06 98 ARG A N 1
ATOM 773 C CA . ARG A 1 98 ? -6.601 7.515 7.936 1.00 94.06 98 ARG A CA 1
ATOM 774 C C . ARG A 1 98 ? -5.820 6.350 7.342 1.00 94.06 98 ARG A C 1
ATOM 776 O O . ARG A 1 98 ? -4.598 6.286 7.469 1.00 94.06 98 ARG A O 1
ATOM 783 N N . ILE A 1 99 ? -6.518 5.440 6.668 1.00 94.19 99 ILE A N 1
ATOM 784 C CA . ILE A 1 99 ? -5.912 4.299 5.980 1.00 94.19 99 ILE A CA 1
ATOM 785 C C . ILE A 1 99 ? -5.838 4.574 4.477 1.00 94.19 99 ILE A C 1
ATOM 787 O O . ILE A 1 99 ? -6.753 5.130 3.866 1.00 94.19 99 ILE A O 1
ATOM 791 N N . GLY A 1 100 ? -4.733 4.158 3.874 1.00 96.00 100 GLY A N 1
ATOM 792 C CA . GLY A 1 100 ? -4.506 4.148 2.439 1.00 96.00 100 GLY A CA 1
ATOM 793 C C . GLY A 1 100 ? -3.683 2.937 2.031 1.00 96.00 100 GLY A C 1
ATOM 794 O O . GLY A 1 100 ? -3.434 2.025 2.822 1.00 96.00 100 GLY A O 1
ATOM 795 N N . TYR A 1 101 ? -3.229 2.940 0.792 1.00 96.12 101 TYR A N 1
ATOM 796 C CA . TYR A 1 101 ? -2.276 1.971 0.274 1.00 96.12 101 TYR A CA 1
ATOM 797 C C . TYR A 1 101 ? -1.291 2.669 -0.653 1.00 96.12 101 TYR A C 1
ATOM 799 O O . TYR A 1 101 ? -1.533 3.791 -1.094 1.00 96.12 101 TYR A O 1
ATOM 807 N N . ARG A 1 102 ? -0.167 2.023 -0.933 1.00 96.75 102 ARG A N 1
ATOM 808 C CA . ARG A 1 102 ? 0.829 2.540 -1.868 1.00 96.75 102 ARG A CA 1
ATOM 809 C C . ARG A 1 102 ? 1.606 1.411 -2.511 1.00 96.75 102 ARG A C 1
ATOM 811 O O . ARG A 1 102 ? 1.681 0.312 -1.9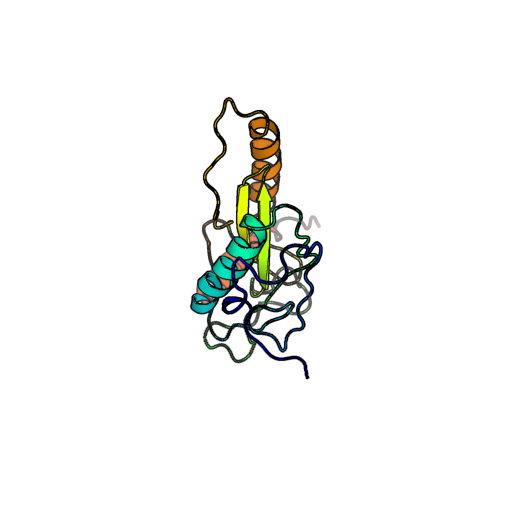56 1.00 96.75 102 ARG A O 1
ATOM 818 N N . TRP A 1 103 ? 2.196 1.729 -3.651 1.00 96.50 103 TRP A N 1
ATOM 819 C CA . TRP A 1 103 ? 3.199 0.892 -4.283 1.00 96.50 103 TRP A CA 1
ATOM 820 C C . TRP A 1 103 ? 4.577 1.173 -3.691 1.00 96.50 103 TRP A C 1
ATOM 822 O O . TRP A 1 103 ? 4.857 2.288 -3.254 1.00 96.50 103 TRP A O 1
ATOM 832 N N . GLU A 1 104 ? 5.428 0.161 -3.624 1.00 94.50 104 GLU A N 1
ATOM 833 C CA . GLU A 1 104 ? 6.759 0.258 -3.042 1.00 94.50 104 GLU A CA 1
ATOM 834 C C . GLU A 1 104 ? 7.704 -0.809 -3.595 1.00 94.50 104 GLU A C 1
ATOM 836 O O . GLU A 1 104 ? 7.294 -1.858 -4.093 1.00 94.50 104 GLU A O 1
ATOM 841 N N . THR A 1 105 ? 8.999 -0.527 -3.514 1.00 91.62 105 THR A N 1
ATOM 842 C CA . THR A 1 105 ? 10.057 -1.466 -3.902 1.00 91.62 105 THR A CA 1
ATOM 843 C C . THR A 1 105 ? 10.217 -2.575 -2.876 1.00 91.62 105 THR A C 1
ATOM 845 O O . THR A 1 105 ? 9.695 -2.483 -1.764 1.00 91.62 105 THR A O 1
ATOM 848 N N . GLU A 1 106 ? 11.002 -3.612 -3.177 1.00 86.25 106 GLU A N 1
ATOM 849 C CA . GLU A 1 106 ? 11.243 -4.702 -2.223 1.00 86.25 106 GLU A CA 1
ATOM 850 C C . GLU A 1 106 ? 11.750 -4.187 -0.862 1.00 86.25 106 GLU A C 1
ATOM 852 O O . GLU A 1 106 ? 11.296 -4.670 0.180 1.00 86.25 106 GLU A O 1
ATOM 857 N N . ARG A 1 107 ? 12.589 -3.138 -0.870 1.00 82.94 107 ARG A N 1
ATOM 858 C CA . ARG A 1 107 ? 13.139 -2.465 0.322 1.00 82.94 107 ARG A CA 1
ATOM 859 C C . ARG A 1 107 ? 12.281 -1.334 0.895 1.00 82.94 107 ARG A C 1
ATOM 861 O O . ARG A 1 107 ? 12.703 -0.691 1.855 1.00 82.94 107 ARG A O 1
ATOM 868 N N . GLY A 1 108 ? 11.093 -1.101 0.343 1.00 85.62 108 GLY A N 1
ATOM 869 C CA . GLY A 1 108 ? 10.127 -0.145 0.878 1.00 85.62 108 GLY A CA 1
ATOM 870 C C . GLY A 1 108 ? 10.332 1.298 0.418 1.00 85.62 108 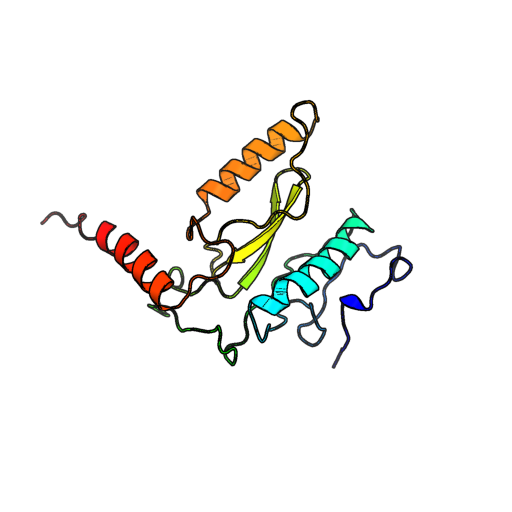GLY A C 1
ATOM 871 O O . GLY A 1 108 ? 9.840 2.200 1.091 1.00 85.62 108 GLY A O 1
ATOM 872 N N . ALA A 1 109 ? 11.039 1.539 -0.697 1.00 90.88 109 ALA A N 1
ATOM 873 C CA . ALA A 1 109 ? 11.035 2.857 -1.333 1.00 90.88 109 ALA A CA 1
ATOM 874 C C . ALA A 1 109 ? 9.650 3.070 -1.979 1.00 90.88 109 ALA A C 1
ATOM 876 O O . ALA A 1 109 ? 9.303 2.325 -2.898 1.00 90.88 109 ALA A O 1
ATOM 877 N N . PRO A 1 110 ? 8.817 4.004 -1.492 1.00 94.81 110 PRO A N 1
ATOM 878 C CA . PRO A 1 110 ? 7.412 4.045 -1.857 1.00 94.81 110 PRO A CA 1
ATOM 879 C C . PRO A 1 110 ? 7.082 5.102 -2.916 1.00 94.81 110 PRO A C 1
ATOM 881 O O . PRO A 1 110 ? 7.717 6.160 -2.999 1.00 94.81 110 PRO A O 1
ATOM 884 N N . CYS A 1 111 ? 6.031 4.803 -3.673 1.00 96.50 111 CYS A N 1
ATOM 885 C CA . CYS A 1 111 ? 5.181 5.744 -4.394 1.00 96.50 111 CYS A CA 1
ATOM 886 C C . CYS A 1 111 ? 4.304 6.550 -3.422 1.00 96.50 111 CYS A C 1
ATOM 888 O O . CYS A 1 111 ? 4.232 6.261 -2.220 1.00 96.50 111 CYS A O 1
ATOM 890 N N . GLU A 1 112 ? 3.608 7.557 -3.945 1.00 97.19 112 GLU A N 1
ATOM 891 C CA . GLU A 1 112 ? 2.623 8.315 -3.180 1.00 97.19 112 GLU A CA 1
ATOM 892 C C . GLU A 1 112 ? 1.465 7.430 -2.707 1.00 97.19 112 GLU A C 1
ATOM 894 O O . GLU A 1 112 ? 1.037 6.481 -3.369 1.00 97.19 112 GLU A O 1
ATOM 899 N N . ALA A 1 113 ? 0.955 7.754 -1.520 1.00 97.38 113 ALA A N 1
ATOM 900 C CA . ALA A 1 113 ? -0.148 7.030 -0.916 1.00 97.38 113 ALA A CA 1
ATOM 901 C C . ALA A 1 113 ? -1.488 7.388 -1.567 1.00 97.38 113 ALA A C 1
ATOM 903 O O . ALA A 1 113 ? -1.875 8.555 -1.643 1.00 97.38 113 ALA A O 1
ATOM 904 N N . ILE A 1 114 ? -2.247 6.360 -1.937 1.00 97.31 114 ILE A N 1
ATOM 905 C CA . ILE A 1 114 ? -3.656 6.466 -2.297 1.00 97.31 114 ILE A CA 1
ATOM 906 C C . ILE A 1 114 ? -4.477 6.267 -1.023 1.00 97.31 114 ILE A C 1
ATOM 908 O O . ILE A 1 114 ? -4.560 5.171 -0.464 1.00 97.31 114 ILE A O 1
ATOM 912 N N . TRP A 1 115 ? -5.089 7.345 -0.542 1.00 96.81 115 TRP A N 1
ATOM 913 C CA . TRP A 1 115 ? -5.879 7.332 0.687 1.00 96.81 115 TRP A CA 1
ATOM 914 C C . TRP A 1 115 ? -7.306 6.832 0.446 1.00 96.81 115 TRP A C 1
ATOM 916 O O . TRP A 1 115 ? -8.015 7.346 -0.415 1.00 96.81 115 TRP A O 1
ATOM 926 N N . LEU A 1 116 ? -7.730 5.847 1.240 1.00 95.88 116 LEU A N 1
ATOM 927 C CA . LEU A 1 116 ? -9.075 5.259 1.201 1.00 95.88 116 LEU A CA 1
ATOM 928 C C . LEU A 1 116 ? -10.024 5.959 2.177 1.00 95.88 116 LEU A C 1
ATOM 930 O O . LEU A 1 116 ? -11.228 6.046 1.938 1.00 95.88 116 LEU A O 1
ATOM 934 N N . ASP A 1 117 ? -9.471 6.453 3.283 1.00 95.44 117 ASP A N 1
ATOM 935 C CA . ASP A 1 117 ? -10.184 7.248 4.271 1.00 95.44 117 ASP A CA 1
ATOM 936 C C . ASP A 1 117 ? -10.125 8.752 3.963 1.00 95.44 117 ASP A C 1
ATOM 938 O O . ASP A 1 117 ? -9.111 9.247 3.440 1.00 95.44 117 ASP A O 1
ATOM 942 N N . PRO A 1 118 ? -11.178 9.510 4.327 1.00 94.88 118 PRO A N 1
ATOM 943 C CA . PRO A 1 118 ? -11.118 10.962 4.311 1.00 94.88 118 PRO A CA 1
ATOM 944 C C . PRO A 1 118 ? -10.088 11.468 5.325 1.00 94.88 118 PRO A C 1
ATOM 946 O O . PRO A 1 118 ? -9.735 10.791 6.290 1.00 94.88 118 PRO A O 1
ATOM 949 N N . GLU A 1 119 ? -9.616 12.687 5.105 1.00 95.00 119 GLU A N 1
ATOM 950 C CA . GLU A 1 119 ? -8.763 13.377 6.066 1.00 95.00 119 GLU A CA 1
ATOM 951 C C . GLU A 1 119 ? -9.518 13.637 7.386 1.00 95.00 119 GLU A C 1
ATOM 953 O O . GLU A 1 119 ? -10.681 14.061 7.339 1.00 95.00 119 GLU A O 1
ATOM 958 N N . PRO A 1 120 ? -8.902 13.383 8.559 1.00 94.19 120 PRO A N 1
ATOM 959 C CA . PRO A 1 120 ? -9.528 13.693 9.839 1.00 94.19 120 PRO A CA 1
ATOM 960 C C . PRO A 1 120 ? -9.724 15.204 10.006 1.00 94.19 120 PRO A C 1
ATOM 962 O O . PRO A 1 120 ? -8.927 16.020 9.546 1.00 94.19 120 PRO A O 1
ATOM 965 N N . GLY A 1 121 ? -10.801 15.592 10.691 1.00 94.19 121 GLY A N 1
ATOM 966 C CA . GLY A 1 121 ? -11.076 17.000 10.970 1.00 94.19 121 GLY A CA 1
ATOM 967 C C . GLY A 1 121 ? -10.042 17.604 11.923 1.00 94.19 121 GLY A C 1
ATOM 968 O O . GLY A 1 121 ? -9.606 16.941 12.857 1.00 94.19 121 GLY A O 1
ATOM 969 N N . GLN A 1 122 ? -9.710 18.884 11.741 1.00 92.81 122 GLN A N 1
ATOM 970 C CA . GLN A 1 122 ? -8.703 19.588 12.556 1.00 92.81 122 GLN A CA 1
ATOM 971 C C . GLN A 1 122 ? -9.018 19.619 14.060 1.00 92.81 122 GLN A C 1
ATOM 973 O O . GLN A 1 122 ? -8.115 19.736 14.880 1.00 92.81 122 GLN A O 1
ATOM 978 N N . GLU A 1 123 ? -10.299 19.524 14.423 1.00 91.44 123 GLU A N 1
ATOM 979 C CA . GLU A 1 123 ? -10.767 19.494 15.816 1.00 91.44 123 GLU A CA 1
ATOM 980 C C . GLU A 1 123 ? -10.774 18.080 16.420 1.00 91.44 123 GLU A C 1
ATOM 982 O O . GLU A 1 123 ? -11.105 17.902 17.593 1.00 91.44 123 GLU A O 1
ATOM 987 N N . SER A 1 124 ? -10.450 17.059 15.624 1.00 91.19 124 SER A N 1
ATOM 988 C CA . SER A 1 124 ? -10.419 15.678 16.083 1.00 91.19 124 SER A CA 1
ATOM 989 C C . SER A 1 124 ? -9.191 15.417 16.951 1.00 91.19 124 SER A C 1
ATOM 991 O O . SER A 1 124 ? -8.101 15.931 16.700 1.00 91.19 124 SER A O 1
ATOM 993 N N . SER A 1 125 ? -9.348 14.563 17.962 1.00 89.12 125 SER A N 1
ATOM 994 C CA . SER A 1 125 ? -8.264 14.196 18.881 1.00 89.12 125 SER A CA 1
ATOM 995 C C . SER A 1 125 ? -7.107 13.450 18.208 1.00 89.12 125 SER A C 1
ATOM 997 O O . SER A 1 125 ? -6.043 13.327 18.802 1.00 89.12 125 SER A O 1
ATOM 999 N N . ASP A 1 126 ? -7.314 12.923 17.001 1.00 90.94 126 ASP A N 1
ATOM 1000 C CA . ASP A 1 126 ? -6.321 12.187 16.211 1.00 90.94 126 ASP A CA 1
ATOM 1001 C C . ASP A 1 126 ? -5.601 13.049 15.157 1.00 90.94 126 ASP A C 1
ATOM 1003 O O . ASP A 1 126 ? -4.689 12.556 14.495 1.00 90.94 126 ASP A O 1
ATOM 1007 N N . TYR A 1 127 ? -5.966 14.328 15.000 1.00 93.62 127 TYR A N 1
ATOM 1008 C CA . TYR A 1 127 ? -5.424 15.177 13.935 1.00 93.62 127 TYR A CA 1
ATOM 1009 C C . TYR A 1 127 ? -3.923 15.452 14.095 1.00 93.62 127 TYR A C 1
ATOM 1011 O O . TYR A 1 127 ? -3.178 15.420 13.118 1.00 93.62 127 TYR A O 1
ATOM 1019 N N . GLU A 1 128 ? -3.457 15.688 15.324 1.00 94.56 128 GLU A N 1
ATOM 1020 C CA . GLU A 1 128 ? -2.034 15.931 15.595 1.00 94.56 128 GLU A CA 1
ATOM 1021 C C . GLU A 1 128 ? -1.178 14.716 15.209 1.00 94.56 128 GLU A C 1
A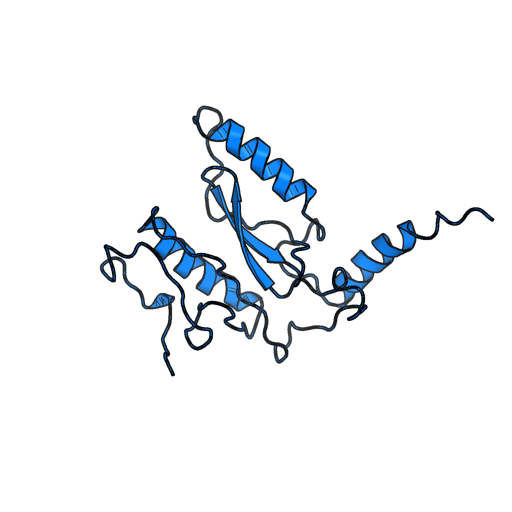TOM 1023 O O . GLU A 1 128 ? -0.200 14.859 14.472 1.00 94.56 128 GLU A O 1
ATOM 1028 N N . GLN A 1 129 ? -1.614 13.517 15.613 1.00 95.50 129 GLN A N 1
ATOM 1029 C CA . GLN A 1 129 ? -0.974 12.257 15.234 1.00 95.50 129 GLN A CA 1
ATOM 1030 C C . GLN A 1 129 ? -0.997 12.053 13.714 1.00 95.50 129 GLN A C 1
ATOM 1032 O O . GLN A 1 129 ? 0.019 11.693 13.123 1.00 95.50 129 GLN A O 1
ATOM 1037 N N . TYR A 1 130 ? -2.138 12.315 13.068 1.00 96.31 130 TYR A N 1
ATOM 1038 C CA . TYR A 1 130 ? -2.264 12.232 11.615 1.00 96.31 130 TYR A CA 1
ATOM 1039 C C . TYR A 1 130 ? -1.232 13.110 10.896 1.00 96.31 130 TYR A C 1
ATOM 1041 O O . TYR A 1 130 ? -0.570 12.627 9.983 1.00 96.31 130 TYR A O 1
ATOM 1049 N N . ILE A 1 131 ? -1.047 14.366 11.312 1.00 97.25 131 ILE A N 1
ATOM 1050 C CA . ILE A 1 131 ? -0.096 15.280 10.662 1.00 97.25 131 ILE A CA 1
ATOM 1051 C C . ILE A 1 131 ? 1.358 14.829 10.851 1.00 97.25 131 ILE A C 1
ATOM 1053 O O . ILE A 1 131 ? 2.156 14.935 9.916 1.00 97.25 131 ILE A O 1
ATOM 1057 N N . GLU A 1 132 ? 1.726 14.335 12.033 1.00 97.06 132 GLU A N 1
ATOM 1058 C CA . GLU A 1 132 ? 3.078 13.825 12.296 1.00 97.06 132 GLU A CA 1
ATOM 1059 C C . GLU A 1 132 ? 3.392 12.582 11.448 1.00 97.06 132 GLU A C 1
ATOM 1061 O O . GLU A 1 132 ? 4.433 12.510 10.782 1.00 97.06 132 GLU A O 1
ATOM 1066 N N . GLU A 1 133 ? 2.464 11.626 11.418 1.00 97.56 133 GLU A N 1
ATOM 1067 C CA . GLU A 1 133 ? 2.617 10.397 10.643 1.00 97.56 133 GLU A CA 1
ATOM 1068 C C . GLU A 1 133 ? 2.576 10.672 9.135 1.00 97.56 133 GLU A C 1
ATOM 1070 O O . GLU A 1 133 ? 3.407 10.140 8.396 1.00 97.56 133 GLU A O 1
ATOM 1075 N N . LEU A 1 134 ? 1.692 11.564 8.671 1.00 96.94 134 LEU A N 1
ATOM 1076 C CA . LEU A 1 134 ? 1.627 11.975 7.268 1.00 96.94 134 LEU A CA 1
ATOM 1077 C C . LEU A 1 134 ? 2.953 12.589 6.809 1.00 96.94 134 LEU A C 1
ATOM 1079 O O . LEU A 1 134 ? 3.485 12.178 5.782 1.00 96.94 134 LEU A O 1
ATOM 1083 N N . ARG A 1 135 ? 3.539 13.503 7.594 1.00 96.75 135 ARG A N 1
ATOM 1084 C CA . ARG A 1 135 ? 4.857 14.084 7.281 1.00 96.75 135 ARG A CA 1
ATOM 1085 C C . ARG A 1 135 ? 5.942 13.021 7.177 1.00 96.75 135 ARG A C 1
ATOM 1087 O O . ARG A 1 135 ? 6.789 13.101 6.292 1.00 96.75 135 ARG A O 1
ATOM 1094 N N . THR A 1 136 ? 5.920 12.029 8.065 1.00 95.81 136 THR A N 1
ATOM 1095 C CA . THR A 1 136 ? 6.870 10.909 8.026 1.00 95.81 136 THR A CA 1
ATOM 1096 C C . THR A 1 136 ? 6.711 10.098 6.738 1.00 95.81 136 THR A C 1
ATOM 1098 O O . THR A 1 136 ? 7.700 9.768 6.084 1.00 95.81 136 THR A O 1
ATOM 1101 N N . ILE A 1 137 ? 5.469 9.820 6.336 1.00 95.50 137 ILE A N 1
ATOM 1102 C CA . ILE A 1 137 ? 5.147 9.096 5.100 1.00 95.50 137 ILE A CA 1
ATOM 1103 C C . ILE A 1 137 ? 5.592 9.880 3.860 1.00 95.50 137 ILE A C 1
ATOM 1105 O O . ILE A 1 137 ? 6.233 9.313 2.974 1.00 95.50 137 ILE A O 1
ATOM 1109 N N . GLU A 1 138 ? 5.311 11.181 3.805 1.00 94.19 138 GLU A N 1
ATOM 1110 C CA . GLU A 1 138 ? 5.705 12.060 2.696 1.00 94.19 138 GLU A CA 1
ATOM 1111 C C . GLU A 1 138 ? 7.230 12.197 2.585 1.00 94.19 138 GLU A C 1
ATOM 1113 O O . GLU A 1 138 ? 7.786 12.155 1.487 1.00 94.19 138 GLU A O 1
ATOM 1118 N N . GLN A 1 139 ? 7.942 12.296 3.713 1.00 93.12 139 GLN A N 1
ATOM 1119 C CA . GLN A 1 139 ? 9.408 12.339 3.729 1.00 93.12 139 GLN A CA 1
ATOM 1120 C C . GLN A 1 139 ? 10.038 11.053 3.194 1.00 93.12 139 GLN A C 1
ATOM 1122 O O . GLN A 1 139 ? 11.055 11.117 2.508 1.00 93.12 139 GLN A O 1
ATOM 1127 N N . GLN A 1 140 ? 9.427 9.903 3.484 1.00 91.50 140 GLN A N 1
ATOM 1128 C CA . GLN A 1 140 ? 9.877 8.603 2.991 1.00 91.50 140 GLN A CA 1
ATOM 1129 C C . GLN A 1 140 ? 9.497 8.344 1.530 1.00 91.50 140 GLN A C 1
ATOM 1131 O O . GLN A 1 140 ? 10.005 7.392 0.950 1.00 91.50 140 GLN A O 1
ATOM 1136 N N . THR A 1 141 ? 8.616 9.152 0.935 1.00 92.88 141 THR A N 1
ATOM 1137 C CA . THR A 1 141 ? 8.161 8.964 -0.448 1.00 92.88 141 THR A CA 1
ATOM 1138 C C . THR A 1 141 ? 9.287 9.289 -1.426 1.00 92.88 141 THR A C 1
ATOM 1140 O O . THR A 1 141 ? 9.735 10.438 -1.511 1.00 92.88 141 THR A O 1
ATOM 1143 N N . PHE A 1 142 ? 9.725 8.262 -2.160 1.00 91.50 142 PHE A N 1
ATOM 1144 C CA . PHE A 1 142 ? 10.823 8.333 -3.122 1.00 91.50 142 PHE A CA 1
ATOM 1145 C C . PHE A 1 142 ? 10.301 8.687 -4.517 1.00 91.50 142 PHE A C 1
ATOM 1147 O O . PHE A 1 142 ? 10.724 9.679 -5.104 1.00 91.50 142 PHE A O 1
ATOM 1154 N N . TYR A 1 143 ? 9.303 7.944 -5.005 1.00 91.69 143 TYR A N 1
ATOM 1155 C CA . TYR A 1 143 ? 8.670 8.182 -6.305 1.00 91.69 143 TYR A CA 1
ATOM 1156 C C . TYR A 1 143 ? 7.569 9.244 -6.178 1.00 91.69 143 TYR A C 1
ATOM 1158 O O . TYR A 1 143 ? 6.376 8.959 -6.287 1.00 91.69 143 TYR A O 1
ATOM 1166 N N . ARG A 1 144 ? 7.968 10.485 -5.882 1.00 92.25 144 ARG A N 1
ATOM 1167 C CA . ARG A 1 144 ? 7.043 11.622 -5.738 1.00 92.25 144 ARG A CA 1
ATOM 1168 C C . ARG A 1 144 ? 6.356 11.939 -7.067 1.00 92.25 144 ARG A C 1
ATOM 1170 O O . ARG A 1 144 ? 6.997 11.918 -8.111 1.00 92.25 144 ARG A O 1
ATOM 1177 N N . GLY A 1 145 ? 5.064 12.253 -7.017 1.00 94.75 145 GLY A N 1
ATOM 1178 C CA . GLY A 1 145 ? 4.204 12.462 -8.183 1.00 94.75 145 GLY A CA 1
ATOM 1179 C C . GLY A 1 145 ? 3.606 11.185 -8.784 1.00 94.75 145 GLY A C 1
ATOM 1180 O O . GLY A 1 145 ? 2.765 11.282 -9.677 1.00 94.75 145 GLY A O 1
ATOM 1181 N N . PHE A 1 146 ? 3.986 10.001 -8.293 1.00 96.19 146 PHE A N 1
ATOM 1182 C CA . PHE A 1 146 ? 3.504 8.717 -8.800 1.00 96.19 146 PHE A CA 1
ATOM 1183 C C . PHE A 1 146 ? 2.585 8.039 -7.779 1.00 96.19 146 PHE A C 1
ATOM 1185 O O . PHE A 1 146 ? 3.032 7.657 -6.703 1.00 96.19 146 PHE A O 1
ATOM 1192 N N . LEU A 1 147 ? 1.305 7.853 -8.122 1.00 95.94 147 LEU A N 1
ATOM 1193 C CA . LEU A 1 147 ? 0.336 7.082 -7.314 1.00 95.94 147 LEU A CA 1
ATOM 1194 C C . LEU A 1 147 ? 0.374 5.573 -7.610 1.00 95.94 147 LEU A C 1
ATOM 1196 O O . LEU A 1 147 ? -0.113 4.755 -6.832 1.00 95.94 147 LEU A O 1
ATOM 1200 N N . GLN A 1 148 ? 0.940 5.212 -8.754 1.00 95.50 148 GLN A N 1
ATOM 1201 C CA . GLN A 1 148 ? 1.153 3.847 -9.220 1.00 95.50 148 GLN A CA 1
ATOM 1202 C C . GLN A 1 148 ? 2.629 3.688 -9.609 1.00 95.50 148 GLN A C 1
ATOM 1204 O O . GLN A 1 148 ? 3.322 4.705 -9.691 1.00 95.50 148 GLN A O 1
ATOM 1209 N N . PRO A 1 149 ? 3.127 2.465 -9.850 1.00 95.12 149 PRO A N 1
ATOM 1210 C CA . PRO A 1 149 ? 4.490 2.279 -10.324 1.00 95.12 149 PRO A CA 1
ATOM 1211 C C . PRO A 1 149 ? 4.725 3.123 -11.587 1.00 95.12 149 PRO A C 1
ATOM 1213 O O . PRO A 1 149 ? 3.836 3.161 -12.446 1.00 95.12 149 PRO A O 1
ATOM 1216 N N . PRO A 1 150 ? 5.859 3.841 -11.689 1.00 94.88 150 PRO A N 1
ATOM 1217 C CA . PRO A 1 150 ? 6.208 4.540 -12.917 1.00 94.88 150 PRO A CA 1
ATOM 1218 C C . PRO A 1 150 ? 6.284 3.543 -14.077 1.00 94.88 150 PRO A C 1
ATOM 1220 O O . PRO A 1 150 ? 6.502 2.349 -13.874 1.00 94.88 150 PRO A O 1
ATOM 1223 N N . THR A 1 151 ? 6.107 4.024 -15.302 1.00 93.69 151 THR A N 1
ATOM 1224 C CA . THR A 1 151 ? 6.489 3.229 -16.475 1.00 93.69 151 THR A CA 1
ATOM 1225 C C . THR A 1 151 ? 7.998 2.983 -16.475 1.00 93.69 151 THR A C 1
ATOM 1227 O O . THR A 1 151 ? 8.747 3.680 -15.792 1.00 93.69 151 THR A O 1
ATOM 1230 N N . GLU A 1 152 ? 8.459 2.006 -17.253 1.00 92.19 152 GLU A N 1
ATOM 1231 C CA . GLU A 1 152 ? 9.886 1.693 -17.380 1.00 92.19 152 GLU A CA 1
ATOM 1232 C C . GLU A 1 152 ? 10.722 2.934 -17.763 1.00 92.19 152 GLU A C 1
ATOM 1234 O O . GLU A 1 152 ? 11.700 3.259 -17.091 1.00 92.19 152 GLU A O 1
ATOM 1239 N N . ASP A 1 153 ? 10.278 3.706 -18.760 1.00 92.00 153 ASP A N 1
ATOM 1240 C CA . ASP A 1 153 ? 10.952 4.944 -19.175 1.00 92.00 153 ASP A CA 1
ATOM 1241 C C . ASP A 1 153 ? 10.988 5.995 -18.047 1.00 92.00 153 ASP A C 1
ATOM 1243 O O . ASP A 1 153 ? 12.022 6.612 -17.785 1.00 92.00 153 ASP A O 1
ATOM 1247 N N . GLU A 1 154 ? 9.870 6.201 -17.341 1.00 93.94 154 GLU A N 1
ATOM 1248 C CA . GLU A 1 154 ? 9.797 7.139 -16.210 1.00 93.94 154 GLU A CA 1
ATOM 1249 C C . GLU A 1 154 ? 10.679 6.694 -15.041 1.00 93.94 154 GLU A C 1
ATOM 1251 O O . GLU A 1 154 ? 11.299 7.526 -14.378 1.00 93.94 154 GLU A O 1
ATOM 1256 N N . TYR A 1 155 ? 10.749 5.388 -14.795 1.00 91.38 155 TYR A N 1
ATOM 1257 C CA . TYR A 1 155 ? 11.599 4.798 -13.777 1.00 91.38 155 TYR A CA 1
ATOM 1258 C C . TYR A 1 155 ? 13.072 5.125 -14.044 1.00 91.38 155 TYR A C 1
ATOM 1260 O O . TYR A 1 155 ? 13.751 5.629 -13.145 1.00 91.38 155 TYR A O 1
ATOM 1268 N N . TYR A 1 156 ? 13.555 4.906 -15.271 1.00 87.81 156 TYR A N 1
ATOM 1269 C CA . TYR A 1 156 ? 14.938 5.225 -15.628 1.00 87.81 156 TYR A CA 1
ATOM 1270 C C . TYR A 1 156 ? 15.230 6.721 -15.465 1.00 87.81 156 TYR A C 1
ATOM 1272 O O . TYR A 1 156 ? 16.237 7.074 -14.858 1.00 87.81 156 TYR A O 1
ATOM 1280 N N . LEU A 1 157 ? 14.312 7.601 -15.877 1.00 89.00 157 LEU A N 1
ATOM 1281 C CA . LEU A 1 157 ? 14.467 9.054 -15.715 1.00 89.00 157 LEU A CA 1
ATOM 1282 C C . LEU A 1 157 ? 14.562 9.498 -14.246 1.00 89.00 157 LEU A C 1
ATOM 1284 O O . LEU A 1 157 ? 15.364 10.376 -13.907 1.00 89.00 157 LEU A O 1
ATOM 1288 N N . VAL A 1 158 ? 13.748 8.909 -13.361 1.00 88.25 158 VAL A N 1
ATOM 1289 C CA . VAL A 1 158 ? 13.811 9.191 -11.917 1.00 88.25 158 VAL A CA 1
ATOM 1290 C C . VAL A 1 158 ? 15.195 8.846 -11.379 1.00 88.25 158 VAL A C 1
ATOM 1292 O O . VAL A 1 158 ? 15.784 9.638 -10.645 1.00 88.25 158 VAL A O 1
ATOM 1295 N N . TRP A 1 159 ? 15.732 7.695 -11.765 1.00 82.56 159 TRP A N 1
ATOM 1296 C CA . TRP A 1 159 ? 17.013 7.231 -11.256 1.00 82.56 159 TRP A CA 1
ATOM 1297 C C . TRP A 1 159 ? 18.223 7.914 -11.888 1.00 82.56 159 TRP A C 1
ATOM 1299 O O . TRP A 1 159 ? 19.157 8.209 -11.155 1.00 82.56 159 TRP A O 1
ATOM 1309 N N . GLU A 1 160 ? 18.194 8.268 -13.175 1.00 82.38 160 GLU A N 1
ATOM 1310 C CA . GLU A 1 160 ? 19.226 9.124 -13.788 1.00 82.38 160 GLU A CA 1
ATOM 1311 C C . GLU A 1 160 ? 19.354 10.461 -13.042 1.00 82.38 160 GLU A C 1
ATOM 1313 O O . GLU A 1 160 ? 20.451 10.977 -12.836 1.00 82.38 160 GLU A O 1
ATOM 1318 N N . THR A 1 161 ? 18.226 11.010 -12.582 1.00 82.00 161 THR A N 1
ATOM 1319 C CA . THR A 1 161 ? 18.211 12.251 -11.797 1.00 82.00 161 THR A CA 1
ATOM 1320 C C . THR A 1 161 ? 18.816 12.061 -10.403 1.00 82.00 161 THR A C 1
ATOM 1322 O O . THR A 1 161 ? 19.461 12.972 -9.883 1.00 82.00 161 THR A O 1
ATOM 1325 N N . VAL A 1 162 ? 18.596 10.900 -9.778 1.00 76.81 162 VAL A N 1
ATOM 1326 C CA . VAL A 1 162 ? 19.100 10.585 -8.431 1.00 76.81 162 VAL A CA 1
ATOM 1327 C C . VAL A 1 162 ? 20.592 10.252 -8.461 1.00 76.81 162 VAL A C 1
ATOM 1329 O O . VAL A 1 162 ? 21.335 10.788 -7.644 1.00 76.81 162 VAL A O 1
ATOM 1332 N N . ASP A 1 163 ? 21.031 9.433 -9.416 1.00 66.62 163 ASP A N 1
ATOM 1333 C CA . ASP A 1 163 ? 22.426 9.004 -9.577 1.00 66.62 163 ASP A CA 1
ATOM 1334 C C . ASP A 1 163 ? 23.327 10.176 -10.002 1.00 66.62 163 ASP A C 1
ATOM 1336 O O . ASP A 1 163 ? 24.391 10.402 -9.432 1.00 66.62 163 ASP A O 1
ATOM 1340 N N . GLY A 1 164 ? 22.826 11.055 -10.880 1.00 60.09 164 GLY A N 1
ATOM 1341 C CA . GLY A 1 164 ? 23.509 12.301 -11.242 1.00 60.09 164 GLY A CA 1
ATOM 1342 C C . GLY A 1 164 ? 23.698 13.300 -10.087 1.00 60.09 164 GLY A C 1
ATOM 1343 O O . GLY A 1 164 ? 24.378 14.308 -10.272 1.00 60.09 164 GLY A O 1
ATOM 1344 N N . CYS A 1 165 ? 23.116 13.052 -8.906 1.00 56.72 165 CYS A N 1
ATOM 1345 C CA . CYS A 1 165 ? 23.389 13.815 -7.684 1.00 56.72 165 CYS A CA 1
ATOM 1346 C C . CYS A 1 165 ? 24.507 13.203 -6.811 1.00 56.72 165 CYS A C 1
ATOM 1348 O O . CYS A 1 165 ? 24.961 13.877 -5.884 1.00 56.72 165 CYS A O 1
ATOM 1350 N N . GLU A 1 166 ? 24.938 11.957 -7.050 1.00 53.19 166 GLU A N 1
ATOM 1351 C CA . GLU A 1 166 ? 25.976 11.278 -6.251 1.00 53.19 166 GLU A CA 1
ATOM 1352 C C . GLU A 1 166 ? 27.412 11.518 -6.771 1.00 53.19 166 GLU A C 1
ATOM 1354 O O . GLU A 1 166 ? 28.367 11.392 -6.001 1.00 53.19 166 GLU A O 1
ATOM 1359 N N . ASP A 1 167 ? 27.582 11.978 -8.016 1.00 50.00 167 ASP A N 1
ATOM 1360 C CA . ASP A 1 167 ? 28.898 12.182 -8.655 1.00 50.00 167 ASP A CA 1
ATOM 1361 C C . ASP A 1 167 ? 29.720 13.389 -8.133 1.00 50.00 167 ASP A C 1
ATOM 1363 O O . ASP A 1 167 ? 30.892 13.545 -8.481 1.00 50.00 167 ASP A O 1
ATOM 1367 N N . ASP A 1 168 ? 29.168 14.231 -7.252 1.00 48.31 168 ASP A N 1
ATOM 1368 C CA . ASP A 1 168 ? 29.844 15.440 -6.740 1.00 48.31 168 ASP A CA 1
ATOM 1369 C C . ASP A 1 168 ? 30.703 15.212 -5.469 1.00 48.31 168 ASP A C 1
ATOM 1371 O O . ASP A 1 168 ? 31.225 16.172 -4.891 1.00 48.31 168 ASP A O 1
ATOM 1375 N N . TYR A 1 169 ? 30.883 13.969 -4.996 1.00 48.56 169 TYR A N 1
ATOM 1376 C CA . TYR A 1 169 ? 31.576 13.691 -3.723 1.00 48.56 169 TYR A CA 1
ATOM 1377 C C . TYR A 1 169 ? 32.758 12.714 -3.820 1.00 48.56 169 TYR A C 1
ATOM 1379 O O . TYR A 1 169 ? 32.827 11.724 -3.096 1.00 48.56 169 TYR A O 1
ATOM 1387 N N . TYR A 1 170 ? 33.762 13.048 -4.633 1.00 49.75 170 TYR A N 1
ATOM 1388 C CA . TYR A 1 170 ? 35.126 12.537 -4.438 1.00 49.75 170 TYR A CA 1
ATOM 1389 C C . TYR A 1 170 ? 36.152 13.679 -4.517 1.00 49.75 170 TYR A C 1
ATOM 1391 O O . TYR A 1 170 ? 36.517 14.100 -5.613 1.00 49.75 170 TYR A O 1
ATOM 1399 N N . PRO A 1 171 ? 36.633 14.211 -3.375 1.00 49.22 171 PRO A N 1
ATOM 1400 C CA . PRO A 1 171 ? 37.824 15.048 -3.373 1.00 49.22 171 PRO A CA 1
ATOM 1401 C C . PRO A 1 171 ? 39.077 14.168 -3.530 1.00 49.22 171 PRO A C 1
ATOM 1403 O O . PRO A 1 171 ? 39.255 13.215 -2.767 1.00 49.22 171 PRO A O 1
ATOM 1406 N N . ASP A 1 172 ? 39.911 14.507 -4.520 1.00 57.50 172 ASP A N 1
ATOM 1407 C CA . ASP A 1 172 ? 41.296 14.023 -4.701 1.00 57.50 172 ASP A CA 1
ATOM 1408 C C . ASP A 1 172 ? 42.176 14.241 -3.451 1.00 57.50 172 ASP A C 1
ATOM 1410 O O . ASP A 1 172 ? 42.065 15.317 -2.808 1.00 57.50 172 ASP A O 1
#